Protein AF-A0A641Y090-F1 (afdb_monomer)

Foldseek 3Di:
DDDDDDDDDDDDPPPPPPPPPPPQPQDDDDPQLQVLQVVVVDPQQHNVLLNVQQSDDDDCVVPVVSNVSSVVSVVVSVVSVVVSVVVVVD

Mean predicted aligned error: 12.69 Å

pLDDT: mean 73.57, std 21.18, range [27.03, 92.31]

Organism: Bacteroides ovatus (NCBI:txid28116)

Radius of gyration: 23.4 Å; Cα contacts (8 Å, |Δi|>4): 52; chains: 1; bounding box: 62×55×44 Å

Sequence (90 aa):
MKNVIFVCDVAVADRRWIGSMRRKKMIKLTELEKQIITELGDSLYTVEFVEAWINRSDNVIINPFAALQAMGAKGYHQAVKRMAALRGSK

Solvent-accessible surface area (backbone atoms only — not comparable to full-atom values): 5805 Å² total; per-residue (Å²): 142,82,82,88,82,81,91,75,92,82,78,84,84,72,93,75,80,70,78,75,79,69,75,78,75,78,74,74,86,49,72,66,42,44,50,51,39,62,72,66,63,48,92,79,59,38,65,70,50,37,65,64,24,54,67,51,80,59,48,58,91,82,38,47,68,60,23,52,51,24,50,51,32,42,53,51,50,53,52,42,54,52,53,45,53,61,63,70,76,109

Secondary structure (DSSP, 8-state):
--------------S---------------HHHHHHHHHHT-SS--HHHHHHHHS----TTT-HHHHHHHHHHHHHHHHHHHHHHHHHT-

Structure (mmCIF, N/CA/C/O backbone):
data_AF-A0A641Y090-F1
#
_entry.id   AF-A0A641Y090-F1
#
loop_
_atom_site.group_PDB
_atom_site.id
_atom_site.type_symbol
_atom_site.label_atom_id
_atom_si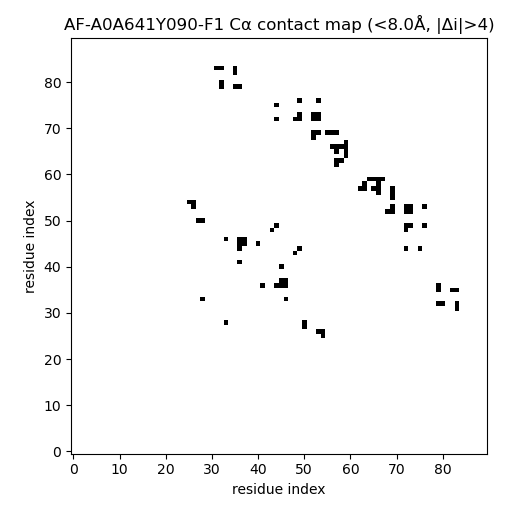te.label_alt_id
_atom_site.label_comp_id
_atom_site.label_asym_id
_atom_site.label_entity_id
_atom_site.label_seq_id
_atom_site.pdbx_PDB_ins_code
_atom_site.Cartn_x
_atom_site.Cartn_y
_atom_site.Cartn_z
_atom_site.occupancy
_atom_site.B_iso_or_equiv
_atom_site.auth_seq_id
_atom_site.auth_comp_id
_atom_site.auth_asym_id
_atom_site.auth_atom_id
_atom_site.pdbx_PDB_model_num
ATOM 1 N N . MET A 1 1 ? 49.380 44.750 -26.260 1.00 44.50 1 MET A N 1
ATOM 2 C CA . MET A 1 1 ? 48.233 43.920 -26.689 1.00 44.50 1 MET A CA 1
ATOM 3 C C . MET A 1 1 ? 48.021 42.788 -25.689 1.00 44.50 1 MET A C 1
ATOM 5 O O . MET A 1 1 ? 48.667 41.762 -25.832 1.00 44.50 1 MET A O 1
ATOM 9 N N . LYS A 1 2 ? 47.182 42.980 -24.662 1.00 39.75 2 LYS A N 1
ATOM 10 C CA . LYS A 1 2 ? 46.527 41.900 -23.900 1.00 39.75 2 LYS A CA 1
ATOM 11 C C . LYS A 1 2 ? 45.185 42.426 -23.374 1.00 39.75 2 LYS A C 1
ATOM 13 O O . LYS A 1 2 ? 45.148 43.212 -22.441 1.00 39.75 2 LYS A O 1
ATOM 18 N N . ASN A 1 3 ? 44.146 42.042 -24.107 1.00 35.50 3 ASN A N 1
ATOM 19 C CA . ASN A 1 3 ? 42.787 41.674 -23.710 1.00 35.50 3 ASN A CA 1
ATOM 20 C C . ASN A 1 3 ? 42.077 42.463 -22.595 1.00 35.50 3 ASN A C 1
ATOM 22 O O . ASN A 1 3 ? 42.284 42.259 -21.404 1.00 35.50 3 ASN A O 1
ATOM 26 N N . VAL A 1 4 ? 41.132 43.271 -23.073 1.00 41.84 4 VAL A N 1
ATOM 27 C CA . VAL A 1 4 ? 39.895 43.737 -22.436 1.00 41.84 4 VAL A CA 1
ATOM 28 C C . VAL A 1 4 ? 38.985 42.548 -22.110 1.00 41.84 4 VAL A C 1
ATOM 30 O O . VAL A 1 4 ? 38.750 41.773 -23.027 1.00 41.84 4 VAL A O 1
ATOM 33 N N . ILE A 1 5 ? 38.440 42.462 -20.885 1.00 39.31 5 ILE A N 1
ATOM 34 C CA . ILE A 1 5 ? 37.010 42.200 -20.568 1.00 39.31 5 ILE A CA 1
ATOM 35 C C . ILE A 1 5 ? 36.751 42.851 -19.191 1.00 39.31 5 ILE A C 1
ATOM 37 O O . ILE A 1 5 ? 37.215 42.359 -18.169 1.00 39.31 5 ILE A O 1
ATOM 41 N N . PHE A 1 6 ? 36.368 44.128 -19.169 1.00 28.53 6 PHE A N 1
ATOM 42 C CA . PHE A 1 6 ? 35.021 44.611 -18.827 1.00 28.53 6 PHE A CA 1
ATOM 43 C C . PHE A 1 6 ? 34.424 44.035 -17.533 1.00 28.53 6 PHE A C 1
ATOM 45 O O . PHE A 1 6 ? 33.876 42.938 -17.494 1.00 28.53 6 PHE A O 1
ATOM 52 N N . VAL A 1 7 ? 34.504 44.857 -16.487 1.00 37.16 7 VAL A N 1
ATOM 53 C CA . VAL A 1 7 ? 33.647 44.804 -15.304 1.00 37.16 7 VAL A CA 1
ATOM 54 C C . VAL A 1 7 ? 32.226 45.159 -15.748 1.00 37.16 7 VAL A C 1
ATOM 56 O O . VAL A 1 7 ? 32.025 46.230 -16.314 1.00 37.16 7 VAL A O 1
ATOM 59 N N . CYS A 1 8 ? 31.257 44.286 -15.480 1.00 27.03 8 CYS A N 1
ATOM 60 C CA . CYS A 1 8 ? 29.848 44.655 -15.376 1.00 27.03 8 CYS A CA 1
ATOM 61 C C . CYS A 1 8 ? 29.181 43.798 -14.294 1.00 27.03 8 CYS A C 1
ATOM 63 O O . CYS A 1 8 ? 29.306 42.574 -14.289 1.00 27.03 8 CYS A O 1
ATOM 65 N N . ASP A 1 9 ? 28.512 44.493 -13.380 1.00 38.94 9 ASP A N 1
ATOM 66 C CA . ASP A 1 9 ? 27.627 44.030 -12.317 1.00 38.94 9 ASP A CA 1
ATOM 67 C C . ASP A 1 9 ? 26.726 42.839 -12.672 1.00 38.94 9 ASP A C 1
ATOM 69 O O . ASP A 1 9 ? 26.184 42.791 -13.771 1.00 38.94 9 ASP A O 1
ATOM 73 N N . VAL A 1 10 ? 26.473 41.954 -11.693 1.00 39.00 10 VAL A N 1
ATOM 74 C CA . VAL A 1 10 ? 25.121 41.576 -11.218 1.00 39.00 10 VAL A CA 1
ATOM 75 C C . VAL A 1 10 ? 25.235 40.691 -9.961 1.00 39.00 10 VAL A C 1
ATOM 77 O O . VAL A 1 10 ? 25.739 39.575 -9.992 1.00 39.00 10 VAL A O 1
ATOM 80 N N . ALA A 1 11 ? 24.702 41.242 -8.869 1.00 35.75 11 ALA A N 1
ATOM 81 C CA . ALA A 1 11 ? 23.978 40.597 -7.771 1.00 35.75 11 ALA A CA 1
ATOM 82 C C . ALA A 1 11 ? 24.636 39.472 -6.940 1.00 35.75 11 ALA A C 1
ATOM 84 O O . ALA A 1 11 ? 24.773 38.329 -7.357 1.00 35.75 11 ALA A O 1
ATOM 85 N N . VAL A 1 12 ? 24.870 39.812 -5.664 1.00 40.62 12 VAL A N 1
ATOM 86 C CA . VAL A 1 12 ? 24.425 39.070 -4.466 1.00 40.62 12 VAL A CA 1
ATOM 87 C C . VAL A 1 12 ? 24.278 37.559 -4.675 1.00 40.62 12 VAL A C 1
ATOM 89 O O . VAL A 1 12 ? 23.204 37.059 -5.003 1.00 40.62 12 VAL A O 1
ATOM 92 N N . ALA A 1 13 ? 25.356 36.821 -4.414 1.00 38.22 13 ALA A N 1
ATOM 93 C CA . ALA A 1 13 ? 25.288 35.376 -4.261 1.00 38.22 13 ALA A CA 1
ATOM 94 C C . ALA A 1 13 ? 24.417 35.039 -3.036 1.00 38.22 13 ALA A C 1
ATOM 96 O O . ALA A 1 13 ? 24.848 35.125 -1.883 1.00 38.22 13 ALA A O 1
ATOM 97 N N . ASP A 1 14 ? 23.156 34.710 -3.315 1.00 35.62 14 ASP A N 1
ATOM 98 C CA . ASP A 1 14 ? 22.156 34.219 -2.377 1.00 35.62 14 ASP A CA 1
ATOM 99 C C . ASP A 1 14 ? 22.702 32.998 -1.618 1.00 35.62 14 ASP A C 1
ATOM 101 O O . ASP A 1 14 ? 23.137 31.999 -2.199 1.00 35.62 14 ASP A O 1
ATOM 105 N N . ARG A 1 15 ? 22.671 33.076 -0.286 1.00 39.41 15 ARG A N 1
ATOM 106 C CA . ARG A 1 15 ? 23.196 32.096 0.677 1.00 39.41 15 ARG A CA 1
ATOM 107 C C . ARG A 1 15 ? 22.291 30.847 0.768 1.00 39.41 15 ARG A C 1
ATOM 109 O O . ARG A 1 15 ? 22.078 30.306 1.851 1.00 39.41 15 ARG A O 1
ATOM 116 N N . ARG A 1 16 ? 21.710 30.408 -0.357 1.00 41.47 16 ARG A N 1
ATOM 117 C CA . ARG A 1 16 ? 20.579 29.458 -0.439 1.00 41.47 16 ARG A CA 1
ATOM 118 C C . ARG A 1 16 ? 20.920 28.082 -1.006 1.00 41.47 16 ARG A C 1
ATOM 120 O O . ARG A 1 16 ? 20.032 27.249 -1.150 1.00 41.47 16 ARG A O 1
ATOM 127 N N . TRP A 1 17 ? 22.195 27.820 -1.281 1.00 35.62 17 TRP A N 1
ATOM 128 C CA . TRP A 1 17 ? 22.679 26.538 -1.802 1.00 35.62 17 TRP A CA 1
ATOM 129 C C . TRP A 1 17 ? 23.556 25.803 -0.788 1.00 35.62 17 TRP A C 1
ATOM 131 O O . TRP A 1 17 ? 24.685 25.418 -1.063 1.00 35.62 17 TRP A O 1
ATOM 141 N N . ILE A 1 18 ? 23.007 25.558 0.401 1.00 45.16 18 ILE A N 1
ATOM 142 C CA . ILE A 1 18 ? 23.399 24.384 1.181 1.00 45.16 18 ILE A CA 1
ATOM 143 C C . ILE A 1 18 ? 22.293 23.378 0.910 1.00 45.16 18 ILE A C 1
ATOM 145 O O . ILE A 1 18 ? 21.231 23.425 1.531 1.00 45.16 18 ILE A O 1
ATOM 149 N N . GLY A 1 19 ? 22.503 22.546 -0.112 1.00 44.19 19 GLY A N 1
ATOM 150 C CA . GLY A 1 19 ? 21.599 21.460 -0.457 1.00 44.19 19 GLY A CA 1
ATOM 151 C C . GLY A 1 19 ? 21.339 20.639 0.795 1.00 44.19 19 GLY A C 1
ATOM 152 O O . GLY A 1 19 ? 22.207 19.903 1.258 1.00 44.19 19 GLY A O 1
ATOM 153 N N . SER A 1 20 ? 20.155 20.831 1.376 1.00 43.81 20 SER A N 1
ATOM 154 C CA . SER A 1 20 ? 19.666 20.050 2.497 1.00 43.81 20 SER A CA 1
ATOM 155 C C . SER A 1 20 ? 19.739 18.598 2.063 1.00 43.81 20 SER A C 1
ATOM 157 O O . SER A 1 20 ? 18.952 18.148 1.226 1.00 43.81 20 SER A O 1
ATOM 159 N N . MET A 1 21 ? 20.716 17.869 2.598 1.00 42.62 21 MET A N 1
ATOM 160 C CA . MET A 1 21 ? 20.752 16.422 2.531 1.00 42.62 21 MET A CA 1
ATOM 161 C C . MET A 1 21 ? 19.534 15.962 3.342 1.00 42.62 21 MET A C 1
ATOM 163 O O . MET A 1 21 ? 19.605 15.730 4.548 1.00 42.62 21 MET A O 1
ATOM 167 N N . ARG A 1 22 ? 18.359 15.969 2.695 1.00 55.00 22 ARG A N 1
ATOM 168 C CA . ARG A 1 22 ? 17.086 15.534 3.259 1.00 55.00 22 ARG A CA 1
ATOM 169 C C . ARG A 1 22 ? 17.305 14.077 3.624 1.00 55.00 22 ARG A C 1
ATOM 171 O O . ARG A 1 22 ? 17.263 13.208 2.756 1.00 55.00 22 ARG A O 1
ATOM 178 N N . ARG A 1 23 ? 17.585 13.812 4.902 1.00 52.03 23 ARG A N 1
ATOM 179 C CA . ARG A 1 23 ? 17.582 12.460 5.462 1.00 52.03 23 ARG A CA 1
ATOM 180 C C . ARG A 1 23 ? 16.246 11.841 5.056 1.00 52.03 23 ARG A C 1
ATOM 182 O O . ARG A 1 23 ? 15.197 12.266 5.541 1.00 52.03 23 ARG A O 1
ATOM 189 N N . LYS A 1 24 ? 16.275 10.906 4.101 1.00 58.53 24 LYS A N 1
ATOM 190 C CA . LYS A 1 24 ? 15.093 10.162 3.662 1.00 58.53 24 LYS A CA 1
ATOM 191 C C . LYS A 1 24 ? 14.606 9.400 4.887 1.00 58.53 24 LYS A C 1
ATOM 193 O O . LYS A 1 24 ? 15.249 8.449 5.324 1.00 58.53 24 LYS A O 1
ATOM 198 N N . LYS A 1 25 ? 13.525 9.876 5.505 1.00 70.00 25 LYS A N 1
ATOM 199 C CA . LYS A 1 25 ? 12.912 9.186 6.636 1.00 70.00 25 LYS A CA 1
ATOM 200 C C . LYS A 1 25 ? 12.348 7.882 6.086 1.00 70.00 25 LYS A C 1
ATOM 202 O O . LYS A 1 25 ? 11.426 7.927 5.276 1.00 70.00 25 LYS A O 1
ATOM 207 N N . MET A 1 26 ? 12.948 6.756 6.468 1.00 75.56 26 MET A N 1
ATOM 208 C CA . MET A 1 26 ? 12.428 5.447 6.088 1.00 75.56 26 MET A CA 1
ATOM 209 C C . MET A 1 26 ? 11.043 5.295 6.705 1.00 75.56 26 MET A C 1
ATOM 211 O O . MET A 1 26 ? 10.874 5.447 7.917 1.00 75.56 26 MET A O 1
ATOM 215 N N . ILE A 1 27 ? 10.054 5.075 5.852 1.00 79.69 27 ILE A N 1
ATOM 216 C CA . ILE A 1 27 ? 8.673 4.884 6.260 1.00 79.69 27 ILE A CA 1
ATOM 217 C C . ILE A 1 27 ? 8.560 3.434 6.720 1.00 79.69 27 ILE A C 1
ATOM 219 O O . ILE A 1 27 ? 8.936 2.517 5.990 1.00 79.69 27 ILE A O 1
ATOM 223 N N . LYS A 1 28 ? 8.097 3.242 7.954 1.00 84.00 28 LYS A N 1
ATOM 224 C CA . LYS A 1 28 ? 7.753 1.934 8.507 1.00 84.00 28 LYS A CA 1
ATOM 225 C C . LYS A 1 28 ? 6.255 1.911 8.756 1.00 84.00 28 LYS A C 1
ATOM 227 O O . LYS A 1 28 ? 5.723 2.898 9.264 1.00 84.00 28 LYS A O 1
ATOM 232 N N . LEU A 1 29 ? 5.628 0.799 8.394 1.00 85.62 29 LEU A N 1
ATOM 233 C CA . LEU A 1 29 ? 4.222 0.540 8.663 1.00 85.62 29 LEU A CA 1
ATOM 234 C C . LEU A 1 29 ? 3.998 0.372 10.168 1.00 85.62 29 LEU A C 1
ATOM 236 O O . LEU A 1 29 ? 4.770 -0.294 10.860 1.00 85.62 29 LEU A O 1
ATOM 240 N N . THR A 1 30 ? 2.942 0.998 10.668 1.00 89.31 30 THR A N 1
ATOM 241 C CA . THR A 1 30 ? 2.450 0.821 12.037 1.00 89.31 30 THR A CA 1
ATOM 242 C C . THR A 1 30 ? 1.575 -0.429 12.143 1.00 89.31 30 THR A C 1
ATOM 244 O O . THR A 1 30 ? 1.031 -0.898 11.146 1.00 89.31 30 THR A O 1
ATOM 247 N N . GLU A 1 31 ? 1.390 -0.961 13.353 1.00 89.31 31 GLU A N 1
ATOM 248 C CA . GLU A 1 31 ? 0.573 -2.169 13.562 1.00 89.31 31 GLU A CA 1
ATOM 249 C C . GLU A 1 31 ? -0.891 -1.983 13.124 1.00 89.31 31 GLU A C 1
ATOM 251 O O . GLU A 1 31 ? -1.476 -2.891 12.541 1.00 89.31 31 GLU A O 1
ATOM 256 N N . LEU A 1 32 ? -1.457 -0.782 13.300 1.00 88.69 32 LEU A N 1
ATOM 257 C CA . LEU A 1 32 ? -2.793 -0.448 12.790 1.00 88.69 32 LEU A CA 1
ATOM 258 C C . LEU A 1 32 ? -2.850 -0.473 11.261 1.00 88.69 32 LEU A C 1
ATOM 260 O O . LEU A 1 32 ? -3.811 -0.971 10.683 1.00 88.69 32 LEU A O 1
ATOM 264 N N . GLU A 1 33 ? -1.827 0.060 10.592 1.00 89.06 33 GLU A N 1
ATOM 265 C CA . GLU A 1 33 ? -1.765 0.041 9.130 1.00 89.06 33 GLU A CA 1
ATOM 266 C C . GLU A 1 33 ? -1.615 -1.396 8.612 1.00 89.06 33 GLU A C 1
ATOM 268 O O . GLU A 1 33 ? -2.286 -1.756 7.650 1.00 89.06 33 GLU A O 1
ATOM 273 N N . LYS A 1 34 ? -0.821 -2.245 9.278 1.00 90.94 34 LYS A N 1
ATOM 274 C CA . LYS A 1 34 ? -0.716 -3.674 8.937 1.00 90.94 34 LYS A CA 1
ATOM 275 C C . LYS A 1 34 ? -2.050 -4.398 9.096 1.00 90.94 34 LYS A C 1
ATOM 277 O O . LYS A 1 34 ? -2.439 -5.128 8.194 1.00 90.94 34 LYS A O 1
ATOM 282 N N . GLN A 1 35 ? -2.771 -4.160 10.193 1.00 91.25 35 GLN A N 1
ATOM 283 C CA . GLN A 1 35 ? -4.106 -4.732 10.401 1.00 91.25 35 GLN A CA 1
ATOM 284 C C . GLN A 1 35 ? -5.073 -4.322 9.289 1.00 91.25 3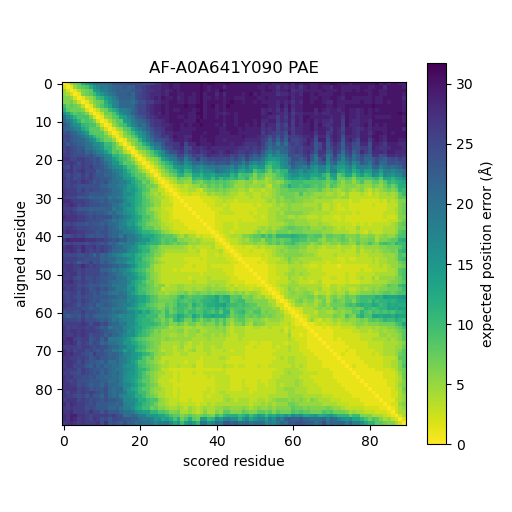5 GLN A C 1
ATOM 286 O O . GLN A 1 35 ? -5.737 -5.180 8.720 1.00 91.25 35 GLN A O 1
ATOM 291 N N . ILE A 1 36 ? -5.096 -3.038 8.916 1.00 90.81 36 ILE A N 1
ATOM 292 C CA . ILE A 1 36 ? -5.940 -2.547 7.817 1.00 90.81 36 ILE A CA 1
ATOM 293 C C . ILE A 1 36 ? -5.577 -3.227 6.493 1.00 90.81 36 ILE A C 1
ATOM 295 O O . ILE A 1 36 ? -6.472 -3.598 5.743 1.00 90.81 36 ILE A O 1
ATOM 299 N N . ILE A 1 37 ? -4.287 -3.409 6.197 1.00 90.38 37 ILE A N 1
ATOM 300 C CA . ILE A 1 37 ? -3.845 -4.101 4.978 1.00 90.38 37 ILE A CA 1
ATOM 301 C C . ILE A 1 37 ? -4.324 -5.556 4.974 1.00 90.38 37 ILE A C 1
ATOM 303 O O . ILE A 1 37 ? -4.869 -6.011 3.971 1.00 90.38 37 ILE A O 1
ATOM 307 N N . THR A 1 38 ? -4.174 -6.263 6.096 1.00 89.81 38 THR A N 1
ATOM 308 C CA . THR A 1 38 ? -4.646 -7.645 6.243 1.00 89.81 38 THR A CA 1
ATOM 309 C C . THR A 1 38 ? -6.167 -7.745 6.113 1.00 89.81 38 THR A C 1
ATOM 311 O O . THR A 1 38 ? -6.664 -8.664 5.473 1.00 89.81 38 THR A O 1
ATOM 314 N N . GLU A 1 39 ? -6.915 -6.791 6.673 1.00 90.31 39 GLU A N 1
ATOM 315 C CA . GLU A 1 39 ? -8.378 -6.735 6.562 1.00 90.31 39 GLU A CA 1
ATOM 316 C C . GLU A 1 39 ? -8.862 -6.410 5.143 1.00 90.31 39 GLU A C 1
ATOM 318 O O . GLU A 1 39 ? -9.903 -6.914 4.728 1.00 90.31 39 GLU A O 1
ATOM 323 N N . LEU A 1 40 ? -8.125 -5.580 4.393 1.00 88.12 40 LEU A N 1
ATOM 324 C CA . LEU A 1 40 ? -8.436 -5.284 2.990 1.00 88.12 40 LEU A CA 1
ATOM 325 C C . LEU A 1 40 ? -8.290 -6.525 2.099 1.00 88.12 40 LEU A C 1
ATOM 327 O O . LEU A 1 40 ? -8.970 -6.608 1.078 1.00 88.12 40 LEU A O 1
ATOM 331 N N . GLY A 1 41 ? -7.444 -7.486 2.489 1.00 86.38 41 GLY A N 1
ATOM 332 C CA . GLY A 1 41 ? -7.379 -8.813 1.871 1.00 86.38 41 GLY A CA 1
ATOM 333 C C . GLY A 1 41 ? -6.997 -8.807 0.388 1.00 86.38 41 GLY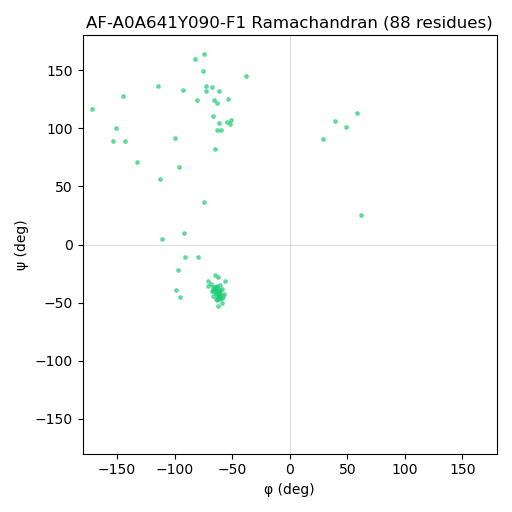 A C 1
ATOM 334 O O . GLY A 1 41 ? -7.373 -9.721 -0.345 1.00 86.38 41 GLY A O 1
ATOM 335 N N . ASP A 1 42 ? -6.288 -7.775 -0.076 1.00 87.06 42 ASP A N 1
ATOM 336 C CA . ASP A 1 42 ? -5.889 -7.656 -1.476 1.00 87.06 42 ASP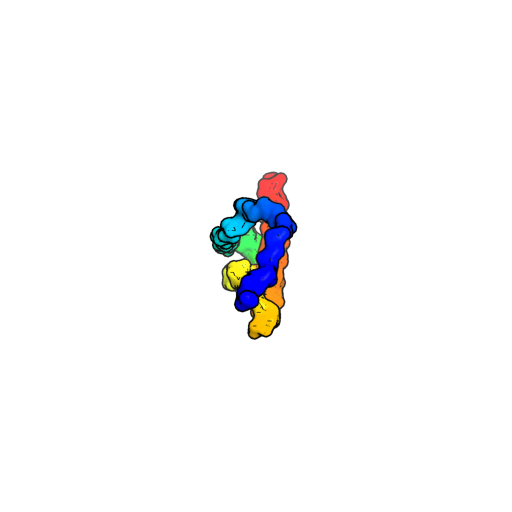 A CA 1
ATOM 337 C C . ASP A 1 42 ? -4.778 -8.665 -1.812 1.00 87.06 42 ASP A C 1
ATOM 339 O O . ASP A 1 42 ? -3.774 -8.776 -1.106 1.00 87.06 42 ASP A O 1
ATOM 343 N N . SER A 1 43 ? -4.949 -9.389 -2.918 1.00 85.94 43 SER A N 1
ATOM 344 C CA . SER A 1 43 ? -3.999 -10.402 -3.393 1.00 85.94 43 SER A CA 1
ATOM 345 C C . SER A 1 43 ? -2.613 -9.852 -3.748 1.00 85.94 43 SER A C 1
ATOM 347 O O . SER A 1 43 ? -1.631 -10.589 -3.675 1.00 85.94 43 SER A O 1
ATOM 349 N N . LEU A 1 44 ? -2.521 -8.578 -4.148 1.00 85.50 44 LEU A N 1
ATOM 350 C CA . LEU A 1 44 ? -1.273 -7.973 -4.619 1.00 85.50 44 LEU A CA 1
ATOM 351 C C . LEU A 1 44 ? -0.579 -7.148 -3.530 1.00 85.50 44 LEU A C 1
ATOM 353 O O . LEU A 1 44 ? 0.648 -7.159 -3.423 1.00 85.50 44 LEU A O 1
ATOM 357 N N . TYR A 1 45 ? -1.353 -6.419 -2.727 1.00 85.56 45 TYR A N 1
ATOM 358 C CA . TYR A 1 45 ? -0.831 -5.494 -1.723 1.00 85.56 45 TYR A CA 1
ATOM 359 C C . TYR A 1 45 ? -0.760 -6.135 -0.336 1.00 85.56 45 TYR A C 1
ATOM 361 O O . TYR A 1 45 ? -1.452 -5.712 0.589 1.00 85.56 45 TYR A O 1
ATOM 369 N N . THR A 1 46 ? 0.116 -7.129 -0.17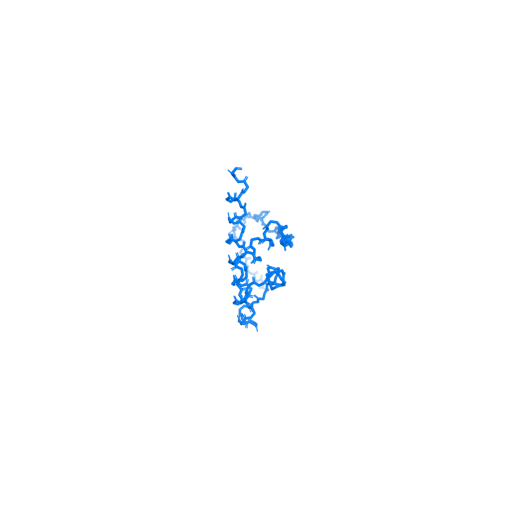9 1.00 91.12 46 THR A N 1
ATOM 370 C CA . THR A 1 46 ? 0.399 -7.714 1.140 1.00 91.12 46 THR A CA 1
ATOM 371 C C . THR A 1 46 ? 1.264 -6.783 1.993 1.00 91.12 46 THR A C 1
ATOM 373 O O . THR A 1 46 ? 1.902 -5.852 1.488 1.00 91.12 46 THR A O 1
ATOM 376 N N . VAL A 1 47 ? 1.316 -7.030 3.304 1.00 88.62 47 VAL A N 1
ATOM 377 C CA . VAL A 1 47 ? 2.139 -6.239 4.234 1.00 88.62 47 VAL A CA 1
ATOM 378 C C . VAL A 1 47 ? 3.612 -6.267 3.814 1.00 88.62 47 VAL A C 1
ATOM 380 O O . VAL A 1 47 ? 4.257 -5.221 3.741 1.00 88.62 47 VAL A O 1
ATOM 383 N N . GLU A 1 48 ? 4.116 -7.445 3.453 1.00 88.25 48 GLU A N 1
ATOM 384 C CA . GLU A 1 48 ? 5.500 -7.665 3.028 1.00 88.25 48 GLU A CA 1
ATOM 385 C C . GLU A 1 48 ? 5.800 -6.918 1.726 1.00 88.25 48 GLU A C 1
ATOM 387 O O . GLU A 1 48 ? 6.862 -6.307 1.580 1.00 88.25 48 GLU A O 1
ATOM 392 N N . PHE A 1 49 ? 4.844 -6.920 0.790 1.00 89.25 49 PHE A N 1
ATOM 393 C CA . PHE A 1 49 ? 4.963 -6.169 -0.452 1.00 89.25 49 PHE A CA 1
ATOM 394 C C . PHE A 1 49 ? 5.062 -4.668 -0.157 1.00 89.25 49 PHE A C 1
ATOM 396 O O . PHE A 1 49 ? 6.010 -4.003 -0.578 1.00 89.25 49 PHE A O 1
ATOM 403 N N . VAL A 1 50 ? 4.128 -4.110 0.612 1.00 88.19 50 VAL A N 1
ATOM 404 C CA . VAL A 1 50 ? 4.123 -2.667 0.887 1.00 88.19 50 VAL A CA 1
ATOM 405 C C . VAL A 1 50 ? 5.398 -2.240 1.629 1.00 88.19 50 VAL A C 1
ATOM 407 O O . VAL A 1 50 ? 5.991 -1.227 1.257 1.00 88.19 50 VAL A O 1
ATOM 410 N N . GLU A 1 51 ? 5.888 -3.019 2.599 1.00 88.31 51 GLU A N 1
ATOM 411 C CA . GLU A 1 51 ? 7.154 -2.736 3.297 1.00 88.31 51 GLU A CA 1
ATOM 412 C C . GLU A 1 51 ? 8.373 -2.743 2.363 1.00 88.31 51 GLU A C 1
ATOM 414 O O . GLU A 1 51 ? 9.233 -1.859 2.463 1.00 88.31 51 GLU A O 1
ATOM 419 N N . ALA A 1 52 ? 8.436 -3.688 1.421 1.00 87.81 52 ALA A N 1
ATOM 420 C CA . ALA A 1 52 ? 9.530 -3.775 0.457 1.00 87.81 52 ALA A CA 1
ATOM 421 C C . ALA A 1 52 ? 9.549 -2.584 -0.519 1.00 87.81 52 ALA A C 1
ATOM 423 O O . ALA A 1 52 ? 10.617 -2.092 -0.898 1.00 87.81 52 ALA A O 1
ATOM 424 N N . TRP A 1 53 ? 8.374 -2.094 -0.920 1.00 88.25 53 TRP A N 1
ATOM 425 C CA . TRP A 1 53 ? 8.245 -1.103 -1.991 1.00 88.25 53 TRP A CA 1
ATOM 426 C C . TRP A 1 53 ? 8.126 0.348 -1.509 1.00 88.25 53 TRP A C 1
ATOM 428 O O . TRP A 1 53 ? 8.472 1.270 -2.252 1.00 88.25 53 TRP A O 1
ATOM 438 N N . ILE A 1 54 ? 7.716 0.594 -0.261 1.00 87.19 54 ILE A N 1
ATOM 439 C CA . ILE A 1 54 ? 7.466 1.955 0.243 1.00 87.19 54 ILE A CA 1
ATOM 440 C C . ILE A 1 54 ? 8.720 2.834 0.306 1.00 87.19 54 ILE A C 1
ATOM 442 O O . ILE A 1 54 ? 8.672 4.034 0.013 1.00 87.19 54 ILE A O 1
ATOM 44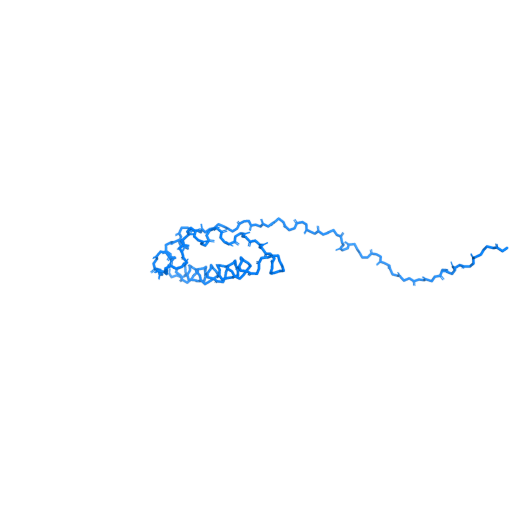6 N N . ASN A 1 55 ? 9.860 2.233 0.647 1.00 85.56 55 ASN A N 1
ATOM 447 C CA . ASN A 1 55 ? 11.142 2.929 0.762 1.00 85.56 55 ASN A CA 1
ATOM 448 C C . ASN A 1 55 ? 11.939 2.923 -0.543 1.00 85.56 55 ASN A C 1
ATOM 450 O O . ASN A 1 55 ? 12.923 3.659 -0.672 1.00 85.56 55 ASN A O 1
ATOM 454 N N . ARG A 1 56 ? 11.506 2.133 -1.530 1.00 81.56 56 ARG A N 1
ATOM 455 C CA . ARG A 1 56 ? 12.192 2.017 -2.808 1.00 81.56 56 ARG A CA 1
ATOM 456 C C . ARG A 1 56 ? 11.985 3.287 -3.634 1.00 81.56 56 ARG A C 1
ATOM 458 O O . ARG A 1 56 ? 10.901 3.883 -3.682 1.00 81.56 56 ARG A O 1
ATOM 465 N N . SER A 1 57 ? 13.056 3.762 -4.256 1.00 76.94 57 SER A N 1
ATOM 466 C CA . SER A 1 57 ? 13.011 4.904 -5.169 1.00 76.94 57 SER A CA 1
ATOM 467 C C . SER A 1 57 ? 13.779 4.570 -6.433 1.00 76.94 57 SER A C 1
ATOM 469 O O . SER A 1 57 ? 14.880 5.078 -6.643 1.00 76.94 57 SER A O 1
ATOM 471 N N . ASP A 1 58 ? 13.202 3.681 -7.233 1.00 77.00 58 ASP A N 1
ATOM 472 C CA . ASP A 1 58 ? 13.706 3.396 -8.569 1.00 77.00 58 ASP A CA 1
ATOM 473 C C . ASP A 1 58 ? 13.331 4.534 -9.526 1.00 77.00 58 ASP A C 1
ATOM 475 O O . ASP A 1 58 ? 12.317 5.218 -9.357 1.00 77.00 58 ASP A O 1
ATOM 479 N N . ASN A 1 59 ? 14.187 4.757 -10.520 1.00 75.38 59 ASN A N 1
ATOM 480 C CA . ASN A 1 59 ? 13.976 5.760 -11.553 1.00 75.38 59 ASN A CA 1
ATOM 481 C C . ASN A 1 59 ? 13.283 5.113 -12.756 1.00 75.38 59 ASN A C 1
ATOM 483 O O . ASN A 1 59 ? 13.731 4.071 -13.235 1.00 75.38 59 ASN A O 1
ATOM 487 N N . VAL A 1 60 ? 12.241 5.767 -13.274 1.00 77.19 60 VAL A N 1
ATOM 488 C CA . VAL A 1 60 ? 11.479 5.333 -14.455 1.00 77.19 60 VAL A CA 1
ATOM 489 C C . VAL A 1 60 ? 12.378 5.133 -15.681 1.00 77.19 60 VAL A C 1
ATOM 491 O O . VAL A 1 60 ? 12.117 4.248 -16.486 1.00 77.19 60 VAL A O 1
ATOM 494 N N . ILE A 1 61 ? 13.463 5.905 -15.801 1.00 77.69 61 ILE A N 1
ATOM 495 C CA . ILE A 1 61 ? 14.409 5.812 -16.924 1.00 77.69 61 ILE A CA 1
ATOM 496 C C . ILE A 1 61 ? 15.252 4.527 -16.860 1.00 77.69 61 ILE A C 1
ATOM 498 O O . ILE A 1 61 ? 15.631 3.992 -17.895 1.00 77.69 61 ILE A O 1
ATOM 502 N N . ILE A 1 62 ? 15.542 4.022 -15.656 1.00 81.25 62 ILE A N 1
ATOM 503 C CA . ILE A 1 62 ? 16.431 2.865 -15.450 1.00 81.25 62 ILE A CA 1
ATOM 504 C C . ILE A 1 62 ? 15.622 1.572 -15.335 1.00 81.25 62 ILE A C 1
ATOM 506 O O . ILE A 1 62 ? 15.980 0.555 -15.922 1.00 81.25 62 ILE A O 1
ATOM 510 N N . ASN A 1 63 ? 14.535 1.599 -14.562 1.00 83.50 63 ASN A N 1
ATOM 511 C CA . ASN A 1 63 ? 13.646 0.458 -14.389 1.00 83.50 63 ASN A CA 1
ATOM 512 C C . ASN A 1 63 ? 12.186 0.939 -14.292 1.00 83.50 63 ASN A C 1
ATOM 514 O O . ASN A 1 63 ? 11.693 1.203 -13.188 1.00 83.50 63 ASN A O 1
ATOM 518 N N . PRO A 1 64 ? 11.488 1.066 -15.436 1.00 84.56 64 PRO A N 1
ATOM 519 C CA . PRO A 1 64 ? 10.133 1.605 -15.473 1.00 84.56 64 PRO A CA 1
ATOM 520 C C . PRO A 1 64 ? 9.139 0.746 -14.684 1.00 84.56 64 PRO A C 1
ATOM 522 O O . PRO A 1 64 ? 8.318 1.293 -13.950 1.00 84.56 64 PRO A O 1
ATOM 525 N N . PHE A 1 65 ? 9.248 -0.584 -14.758 1.00 86.25 65 PHE A N 1
ATOM 526 C CA . PHE A 1 65 ? 8.354 -1.502 -14.045 1.00 86.25 65 PHE A CA 1
ATOM 527 C C . PHE A 1 65 ? 8.471 -1.365 -12.525 1.00 86.25 65 PHE A C 1
ATOM 529 O O . PHE A 1 65 ? 7.458 -1.218 -11.839 1.00 86.25 65 PHE A O 1
ATOM 536 N N . ALA A 1 66 ? 9.699 -1.343 -11.998 1.00 85.12 66 ALA A N 1
ATOM 537 C CA . ALA A 1 66 ? 9.927 -1.168 -10.565 1.00 85.12 66 ALA A CA 1
ATOM 538 C C . ALA A 1 66 ? 9.476 0.219 -10.081 1.00 85.12 66 ALA A C 1
ATOM 540 O O . ALA A 1 66 ? 8.879 0.344 -9.012 1.00 85.12 66 ALA A O 1
ATOM 541 N N . ALA A 1 67 ? 9.695 1.263 -10.887 1.00 85.88 67 ALA A N 1
ATOM 542 C CA . ALA A 1 67 ? 9.245 2.611 -10.556 1.00 85.88 67 ALA A CA 1
ATOM 543 C C . ALA A 1 67 ? 7.709 2.705 -10.484 1.00 85.88 67 ALA A C 1
ATOM 545 O O . ALA A 1 67 ? 7.174 3.291 -9.542 1.00 85.88 67 ALA A O 1
ATOM 546 N N . LEU A 1 68 ? 6.996 2.080 -11.428 1.00 87.31 68 LEU A N 1
ATOM 547 C CA . LEU A 1 68 ? 5.533 1.980 -11.423 1.00 87.31 68 LEU A CA 1
ATOM 548 C C . LEU A 1 68 ? 5.011 1.212 -10.200 1.00 87.31 68 LEU A C 1
ATOM 550 O O . LEU A 1 68 ? 4.115 1.707 -9.515 1.00 87.31 68 LEU A O 1
ATOM 554 N N . GLN A 1 69 ? 5.607 0.063 -9.867 1.00 89.31 69 GLN A N 1
ATOM 555 C CA . GLN A 1 69 ? 5.240 -0.697 -8.664 1.00 89.31 69 GLN A CA 1
ATOM 556 C C . GLN A 1 69 ? 5.477 0.102 -7.378 1.00 89.31 69 GLN A C 1
ATOM 558 O O . GLN A 1 69 ? 4.602 0.154 -6.513 1.00 89.31 69 GLN A O 1
ATOM 563 N N . ALA A 1 70 ? 6.613 0.797 -7.270 1.00 88.38 70 ALA A N 1
ATOM 564 C CA . ALA A 1 70 ? 6.906 1.652 -6.124 1.00 88.38 70 ALA A CA 1
ATOM 565 C C . ALA A 1 70 ? 5.905 2.816 -5.994 1.00 88.38 70 ALA A C 1
ATOM 567 O O . ALA A 1 70 ? 5.547 3.198 -4.878 1.00 88.38 70 ALA A O 1
ATOM 568 N N . MET A 1 71 ? 5.434 3.388 -7.110 1.00 89.50 71 MET A N 1
ATOM 569 C CA . MET A 1 71 ? 4.372 4.403 -7.089 1.00 89.50 71 MET A CA 1
ATOM 570 C C . MET A 1 71 ? 3.035 3.822 -6.618 1.00 89.50 71 MET A C 1
ATOM 572 O O . MET A 1 71 ? 2.391 4.433 -5.764 1.00 89.50 71 MET A O 1
ATOM 576 N N . GLY A 1 72 ? 2.654 2.637 -7.106 1.00 89.50 72 GLY A N 1
ATOM 577 C CA . GLY A 1 72 ? 1.441 1.936 -6.674 1.00 89.50 72 GLY A CA 1
ATOM 578 C C . GLY A 1 72 ? 1.442 1.647 -5.172 1.00 89.50 72 GLY A C 1
ATOM 579 O O . GLY A 1 72 ? 0.525 2.054 -4.460 1.00 89.50 72 GLY A O 1
ATOM 580 N N . ALA A 1 73 ? 2.529 1.062 -4.659 1.00 90.50 73 ALA A N 1
ATOM 581 C CA . ALA A 1 73 ? 2.682 0.766 -3.233 1.00 90.50 73 ALA A CA 1
ATOM 582 C C . ALA A 1 73 ? 2.620 2.027 -2.350 1.00 90.50 73 ALA A C 1
ATOM 584 O O . ALA A 1 73 ? 1.995 2.020 -1.289 1.00 90.50 73 ALA A O 1
ATOM 585 N N . LYS A 1 74 ? 3.216 3.144 -2.794 1.00 90.69 74 LYS A N 1
ATOM 586 C CA . LYS A 1 74 ? 3.144 4.428 -2.072 1.00 90.69 74 LYS A CA 1
ATOM 587 C C . LYS A 1 74 ? 1.732 5.008 -2.059 1.00 90.69 74 LYS A C 1
ATOM 589 O O . LYS A 1 74 ? 1.320 5.549 -1.033 1.00 90.69 74 LYS A O 1
ATOM 594 N N . GLY A 1 75 ? 1.009 4.906 -3.174 1.00 91.19 75 GLY A N 1
ATOM 595 C CA . GLY A 1 75 ? -0.393 5.316 -3.266 1.00 91.19 75 GLY A CA 1
ATOM 596 C C . GLY A 1 75 ? -1.286 4.496 -2.336 1.00 91.19 75 GLY A C 1
ATOM 597 O O . GLY A 1 75 ? -2.049 5.065 -1.557 1.00 91.19 75 GLY A O 1
ATOM 598 N N . TYR A 1 76 ? -1.112 3.174 -2.335 1.00 91.38 76 TYR A N 1
ATOM 599 C CA . TYR A 1 76 ? -1.840 2.273 -1.444 1.00 91.38 76 TYR A CA 1
ATOM 600 C C . TYR A 1 76 ? -1.562 2.580 0.034 1.00 91.38 76 TYR A C 1
ATOM 602 O O . TYR A 1 76 ? -2.488 2.784 0.816 1.00 91.38 76 TYR A O 1
ATOM 610 N N . HIS A 1 77 ? -0.292 2.755 0.411 1.00 90.88 77 HIS A N 1
ATOM 611 C CA . HIS A 1 77 ? 0.073 3.152 1.772 1.00 90.88 77 HIS A CA 1
ATOM 612 C C . HIS A 1 77 ? -0.558 4.493 2.197 1.00 90.88 77 HIS A C 1
ATOM 614 O O . HIS A 1 77 ? -0.982 4.644 3.342 1.00 90.88 77 HIS A O 1
ATOM 620 N N . GLN A 1 78 ? -0.659 5.480 1.297 1.00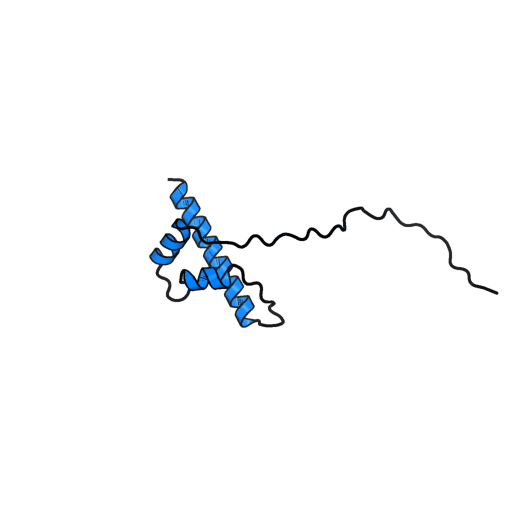 91.94 78 GLN A N 1
ATOM 621 C CA . GLN A 1 78 ? -1.360 6.739 1.594 1.00 91.94 78 GLN A CA 1
ATOM 622 C C . GLN A 1 78 ? -2.842 6.509 1.916 1.00 91.94 78 GLN A C 1
ATOM 624 O O . GLN A 1 78 ? -3.352 7.121 2.856 1.00 91.94 78 GLN A O 1
ATOM 629 N N . ALA A 1 79 ? -3.523 5.621 1.187 1.00 92.31 79 ALA A N 1
ATOM 630 C CA . ALA A 1 79 ? -4.911 5.262 1.471 1.00 92.31 79 ALA A CA 1
ATOM 631 C C . ALA A 1 79 ? -5.045 4.574 2.840 1.00 92.31 79 ALA A C 1
ATOM 633 O O . ALA A 1 79 ? -5.857 4.999 3.663 1.00 92.31 79 ALA A O 1
ATOM 634 N N . VAL A 1 80 ? -4.183 3.594 3.132 1.00 91.44 80 VAL A N 1
ATOM 635 C CA . VAL A 1 80 ? -4.142 2.894 4.429 1.00 91.44 80 VAL A CA 1
ATOM 636 C C . VAL A 1 80 ? -3.927 3.880 5.579 1.00 91.44 80 VAL A C 1
ATOM 638 O O . VAL A 1 80 ? -4.640 3.837 6.580 1.00 91.44 80 VAL A O 1
ATOM 641 N N . LYS A 1 81 ? -3.023 4.849 5.415 1.00 91.38 81 LYS A N 1
ATOM 642 C CA . LYS A 1 81 ? -2.778 5.889 6.420 1.00 91.38 81 LYS A CA 1
ATOM 643 C C . LYS A 1 81 ? -4.007 6.766 6.682 1.00 91.38 81 LYS A C 1
ATOM 645 O O . LYS A 1 81 ? -4.264 7.153 7.822 1.00 91.38 81 LYS A O 1
ATOM 650 N N . ARG A 1 82 ? -4.785 7.091 5.643 1.00 91.38 82 ARG A N 1
ATOM 651 C CA . ARG A 1 82 ? -6.058 7.821 5.795 1.00 91.38 82 ARG A CA 1
ATOM 652 C C . ARG A 1 82 ? -7.100 6.972 6.520 1.00 91.38 82 ARG A C 1
ATOM 654 O O . ARG A 1 82 ? -7.776 7.495 7.400 1.00 91.38 82 ARG A O 1
ATOM 661 N N . MET A 1 83 ? -7.176 5.676 6.221 1.00 90.50 83 MET A N 1
ATOM 662 C CA . MET A 1 83 ? -8.051 4.735 6.930 1.00 90.50 83 MET A CA 1
ATOM 663 C C . MET A 1 83 ? -7.676 4.607 8.412 1.00 90.50 83 MET A C 1
ATOM 665 O O . MET A 1 83 ? -8.556 4.635 9.270 1.00 90.50 83 MET A O 1
ATOM 669 N N . ALA A 1 84 ? -6.381 4.546 8.729 1.00 90.06 84 ALA A N 1
ATOM 670 C CA . ALA A 1 84 ? -5.897 4.524 10.107 1.00 90.06 84 ALA A CA 1
ATOM 671 C C . ALA A 1 84 ? -6.291 5.800 10.868 1.00 90.06 84 ALA A C 1
ATOM 673 O O . ALA A 1 84 ? -6.780 5.723 11.994 1.00 90.06 84 ALA A O 1
ATOM 674 N N . ALA A 1 85 ? -6.156 6.971 10.233 1.00 89.38 85 ALA A N 1
ATOM 675 C CA . ALA A 1 85 ? -6.587 8.240 10.817 1.00 89.38 85 ALA A CA 1
ATOM 676 C C . ALA A 1 85 ? -8.103 8.282 11.084 1.00 89.38 85 ALA A C 1
ATOM 678 O O . ALA A 1 85 ? -8.519 8.747 12.139 1.00 89.38 85 ALA A O 1
ATOM 679 N N . LEU A 1 86 ? -8.926 7.748 10.172 1.00 87.75 86 LEU A N 1
ATOM 680 C CA . LEU A 1 86 ? -10.379 7.655 10.367 1.00 87.75 86 LEU A CA 1
A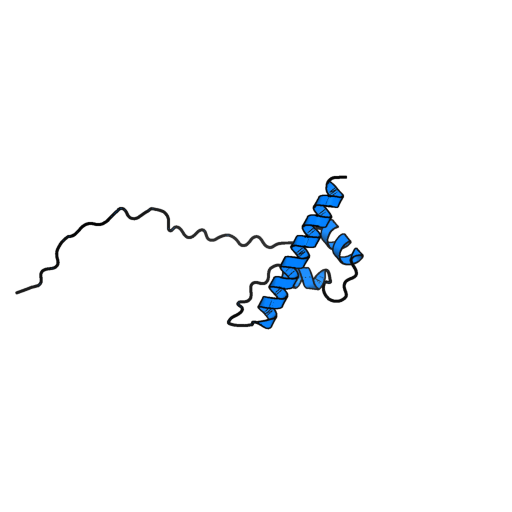TOM 681 C C . LEU A 1 86 ? -10.759 6.746 11.545 1.00 87.75 86 LEU A C 1
ATOM 683 O O . LEU A 1 86 ? -11.704 7.053 12.266 1.00 87.75 86 LEU A O 1
ATOM 687 N N . ARG A 1 87 ? -10.026 5.646 11.762 1.00 83.12 87 ARG A N 1
ATOM 688 C CA . ARG A 1 87 ? -10.258 4.741 12.901 1.00 83.12 87 ARG A CA 1
ATOM 689 C C . ARG A 1 87 ? -9.842 5.351 14.240 1.00 83.12 87 ARG A C 1
ATOM 691 O O . ARG A 1 87 ? -10.508 5.099 15.234 1.00 83.12 87 ARG A O 1
ATOM 698 N N . GLY A 1 88 ? -8.772 6.148 14.265 1.00 71.00 88 GLY A N 1
ATOM 699 C CA . GLY A 1 88 ? -8.269 6.797 15.483 1.00 71.00 88 GLY A CA 1
ATOM 700 C C . GLY A 1 88 ? -9.022 8.063 15.913 1.00 71.00 88 GLY A C 1
ATOM 701 O O . GLY A 1 88 ? -8.782 8.559 17.007 1.00 71.00 88 GLY A O 1
ATOM 702 N N . SER A 1 89 ? -9.911 8.600 15.071 1.00 59.53 89 SER A N 1
ATOM 703 C CA . SER A 1 89 ? -10.758 9.764 15.385 1.00 59.53 89 SER A CA 1
ATOM 704 C C . SER A 1 89 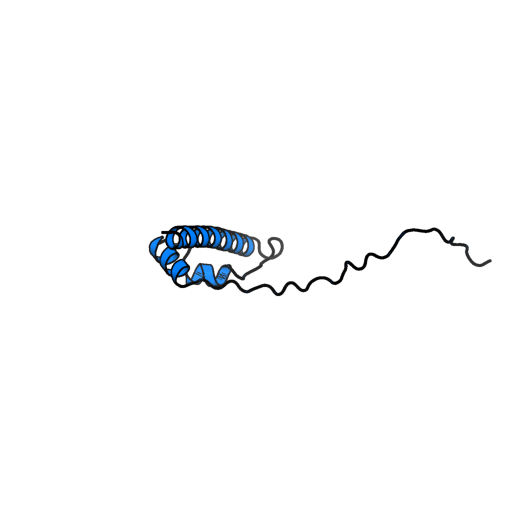? -12.122 9.399 15.984 1.00 59.53 89 SER A C 1
ATOM 706 O O . SER A 1 89 ? -12.985 10.273 16.071 1.00 59.53 89 SER A O 1
ATOM 708 N N . LYS A 1 90 ? -12.340 8.130 16.343 1.00 45.41 90 LYS A N 1
ATOM 709 C CA . LYS A 1 90 ? -13.629 7.621 16.816 1.00 45.41 90 LYS A CA 1
ATOM 710 C C . LYS A 1 90 ? -13.681 7.479 18.330 1.00 45.41 90 LYS A C 1
ATOM 712 O O . LYS A 1 90 ? -12.659 7.050 18.906 1.00 45.41 90 LYS A O 1
#